Protein AF-A0A849MPI6-F1 (afdb_monomer_lite)

Foldseek 3Di:
DPVVVVVVVVVVVVVVVVVPPDDPPPPPPVPPPPPPPDDDDDDDDPCVVVDPDWDKDKDQPDKDWDWDQDPVPRDIDIDIDRPDIDIDTD

Radius of gyration: 27.91 Å; chains: 1; bounding box: 43×60×66 Å

Sequence (90 aa):
MTNNKLFYKLAMFLMVLSLSVSSPVYSDETDKRSEKPLDGELLLPDDYNKAEEKKCVMVCDKWGEDCILNPRTGSRNCRRVCKSFAEECF

Structure (mmCIF, N/CA/C/O backbone):
data_AF-A0A849MPI6-F1
#
_entry.id   AF-A0A849MPI6-F1
#
loop_
_atom_site.group_PDB
_atom_site.id
_atom_site.type_symbol
_atom_site.label_atom_id
_atom_site.label_alt_id
_atom_site.label_comp_id
_atom_site.label_asym_id
_atom_site.label_entity_id
_atom_site.label_seq_id
_atom_site.pdbx_PDB_ins_code
_atom_site.Cartn_x
_atom_site.Cartn_y
_atom_site.Cartn_z
_atom_site.occupancy
_atom_site.B_iso_or_equiv
_atom_site.auth_seq_id
_atom_site.auth_comp_id
_atom_site.auth_asym_id
_atom_site.auth_atom_id
_atom_site.pdbx_PDB_model_num
ATOM 1 N N . MET A 1 1 ? 23.628 47.015 -33.617 1.00 51.94 1 MET A N 1
ATOM 2 C CA . MET A 1 1 ? 23.938 45.586 -33.876 1.00 51.94 1 MET A CA 1
ATOM 3 C C . MET A 1 1 ? 23.546 44.737 -32.653 1.00 51.94 1 MET A C 1
ATOM 5 O O . MET A 1 1 ? 24.379 44.074 -32.050 1.00 51.94 1 MET A O 1
ATOM 9 N N . THR A 1 2 ? 22.275 44.812 -32.234 1.00 55.59 2 THR A N 1
ATOM 10 C CA . THR A 1 2 ? 21.800 44.344 -30.907 1.00 55.59 2 THR A CA 1
ATOM 11 C C . THR A 1 2 ? 20.466 43.586 -30.951 1.00 55.59 2 THR A C 1
ATOM 13 O O . THR A 1 2 ? 20.198 42.806 -30.042 1.00 55.59 2 THR A O 1
ATOM 16 N N . ASN A 1 3 ? 19.679 43.716 -32.027 1.00 59.97 3 ASN A N 1
ATOM 17 C CA . ASN A 1 3 ? 18.365 43.066 -32.143 1.00 59.97 3 ASN A CA 1
ATOM 18 C C . ASN A 1 3 ? 18.446 41.541 -32.269 1.00 59.97 3 ASN A C 1
ATOM 20 O O . ASN A 1 3 ? 17.640 40.835 -31.672 1.00 59.97 3 ASN A O 1
ATOM 24 N N . ASN A 1 4 ? 19.469 41.016 -32.947 1.00 60.03 4 ASN A N 1
ATOM 25 C CA . ASN A 1 4 ? 19.582 39.572 -33.162 1.00 60.03 4 ASN A CA 1
ATOM 26 C C . ASN A 1 4 ? 19.866 38.823 -31.851 1.00 60.03 4 ASN A C 1
ATOM 28 O O . ASN A 1 4 ? 19.318 37.754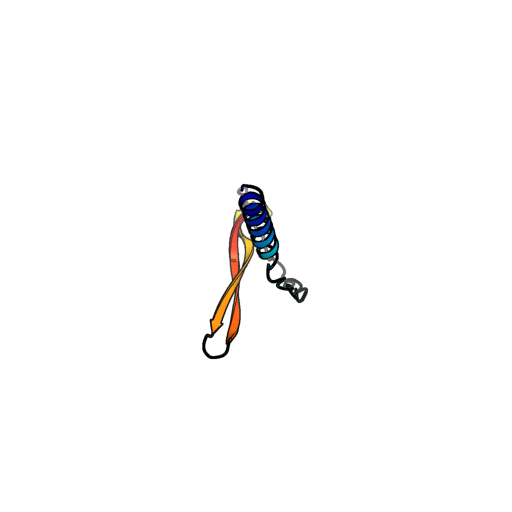 -31.624 1.00 60.03 4 ASN A O 1
ATOM 32 N N . LYS A 1 5 ? 20.665 39.403 -30.941 1.00 63.19 5 LYS A N 1
ATOM 33 C CA . LYS A 1 5 ? 20.994 38.769 -29.650 1.00 63.19 5 LYS A CA 1
ATOM 34 C C . LYS A 1 5 ? 19.778 38.658 -28.727 1.00 63.19 5 LYS A C 1
ATOM 36 O O . LYS A 1 5 ? 19.674 37.682 -27.991 1.00 63.19 5 LYS A O 1
ATOM 41 N N . LEU A 1 6 ? 18.874 39.640 -28.769 1.00 66.31 6 LEU A N 1
ATOM 42 C CA . LEU A 1 6 ? 17.624 39.603 -28.010 1.00 66.31 6 LEU A CA 1
ATOM 43 C C . LEU A 1 6 ? 16.655 38.576 -28.609 1.00 66.31 6 LEU A C 1
ATOM 45 O O . LEU A 1 6 ? 16.064 37.793 -27.870 1.00 66.31 6 LEU A O 1
ATOM 49 N N . PHE A 1 7 ? 16.588 38.510 -29.942 1.00 71.81 7 PHE A N 1
ATOM 50 C CA . PHE A 1 7 ? 15.779 37.530 -30.666 1.00 71.81 7 PHE A CA 1
ATOM 51 C C . PHE A 1 7 ? 16.199 36.086 -30.363 1.00 71.81 7 PHE A C 1
ATOM 53 O O . PHE A 1 7 ? 15.351 35.256 -30.051 1.00 71.81 7 PHE A O 1
ATOM 60 N N . TYR A 1 8 ? 17.505 35.790 -30.367 1.00 73.06 8 TYR A N 1
ATOM 61 C CA . TYR A 1 8 ? 18.004 34.445 -30.056 1.00 73.06 8 TYR A CA 1
ATOM 62 C C . TYR A 1 8 ? 17.752 34.033 -28.603 1.00 73.06 8 TYR A C 1
ATOM 64 O O . TYR A 1 8 ? 17.446 32.871 -28.348 1.00 73.06 8 TYR A O 1
ATOM 72 N N . LYS A 1 9 ? 17.832 34.971 -27.650 1.00 76.50 9 LYS A N 1
ATOM 73 C CA . LYS A 1 9 ? 17.510 34.692 -26.241 1.00 76.50 9 LYS A CA 1
ATOM 74 C C . LYS A 1 9 ? 16.024 34.398 -26.041 1.00 76.50 9 LYS A C 1
ATOM 76 O O . LYS A 1 9 ? 15.693 33.461 -25.321 1.00 76.50 9 LYS A O 1
ATOM 81 N N . LEU A 1 10 ? 15.148 35.154 -26.706 1.00 77.06 10 LEU A N 1
ATOM 82 C CA . LEU A 1 10 ? 13.703 34.928 -26.650 1.00 77.06 10 LEU A CA 1
ATOM 83 C C . LEU A 1 10 ? 13.323 33.590 -27.306 1.00 77.06 10 LEU A C 1
ATOM 85 O O . LEU A 1 10 ? 12.553 32.822 -26.739 1.00 77.06 10 LEU A O 1
ATOM 89 N N . ALA A 1 11 ? 13.922 33.281 -28.461 1.00 78.00 11 ALA A N 1
ATOM 90 C CA . ALA A 1 11 ? 13.700 32.026 -29.175 1.00 78.00 11 ALA A CA 1
ATOM 91 C C . ALA A 1 11 ? 14.186 30.805 -28.376 1.00 78.00 11 ALA A C 1
ATOM 93 O O . ALA A 1 11 ? 13.475 29.805 -28.307 1.00 78.00 11 ALA A O 1
ATOM 94 N N . MET A 1 12 ? 15.350 30.889 -27.719 1.00 74.06 12 MET A N 1
ATOM 95 C CA . MET A 1 12 ? 15.819 29.826 -26.820 1.00 74.06 12 MET A CA 1
ATOM 96 C C . MET A 1 12 ? 14.872 29.621 -25.636 1.00 74.06 12 MET A C 1
ATOM 98 O O . MET A 1 12 ? 14.557 28.484 -25.302 1.00 74.06 12 MET A O 1
ATOM 102 N N . PHE A 1 13 ? 14.408 30.706 -25.010 1.00 75.38 13 PHE A N 1
ATOM 103 C CA . PHE A 1 13 ? 13.514 30.615 -23.856 1.00 75.38 13 PHE A CA 1
ATOM 104 C C . PHE A 1 13 ? 12.173 29.964 -24.231 1.00 75.38 13 PHE A C 1
ATOM 106 O O . PHE A 1 13 ? 11.680 29.101 -23.508 1.00 75.38 13 PHE A O 1
ATOM 113 N N . LEU A 1 14 ? 11.633 30.297 -25.408 1.00 72.81 14 LEU A N 1
ATOM 114 C CA . LEU A 1 14 ? 10.420 29.677 -25.951 1.00 72.81 14 LEU A CA 1
ATOM 115 C C . LEU A 1 14 ? 10.611 28.193 -26.306 1.00 72.81 14 LEU A C 1
ATOM 117 O O . LEU A 1 14 ? 9.690 27.409 -26.104 1.00 72.81 14 LEU A O 1
ATOM 121 N N . MET A 1 15 ? 11.797 27.790 -26.776 1.00 71.88 15 MET A N 1
ATOM 122 C CA . MET A 1 15 ? 12.079 26.390 -27.120 1.00 71.88 15 MET A CA 1
ATOM 123 C C . MET A 1 15 ? 12.242 25.487 -25.881 1.00 71.88 15 MET A C 1
ATOM 125 O O . MET A 1 15 ? 11.929 24.303 -25.935 1.00 71.88 15 MET A O 1
ATOM 129 N N . VAL A 1 16 ? 12.702 26.029 -24.748 1.00 71.06 16 VAL A N 1
ATOM 130 C CA . VAL A 1 16 ? 12.793 25.282 -23.476 1.00 71.06 16 VAL A CA 1
ATOM 131 C C . VAL A 1 16 ? 11.412 25.120 -22.828 1.00 71.06 16 VAL A C 1
ATOM 133 O O . VAL A 1 16 ? 11.126 24.078 -22.240 1.00 71.06 16 VAL A O 1
ATOM 136 N N . LEU A 1 17 ? 10.526 26.109 -22.988 1.00 64.75 17 LEU A N 1
ATOM 137 C CA . LEU A 1 17 ? 9.138 26.057 -22.513 1.00 64.75 17 LEU A CA 1
ATOM 138 C C . LEU A 1 17 ? 8.276 25.017 -23.244 1.00 64.75 17 LEU A C 1
ATOM 140 O O . LEU A 1 17 ? 7.328 24.507 -22.656 1.00 64.75 17 LEU A O 1
ATOM 144 N N . SER A 1 18 ? 8.590 24.671 -24.495 1.00 61.47 18 SER A N 1
ATOM 145 C CA . SER A 1 18 ? 7.859 23.632 -25.234 1.00 61.47 18 SER A CA 1
ATOM 146 C C . SER A 1 18 ? 8.296 22.202 -24.894 1.00 61.47 18 SER A C 1
ATOM 148 O O . SER A 1 18 ? 7.561 21.262 -25.188 1.00 61.47 18 SER A O 1
ATOM 150 N N . LEU A 1 19 ? 9.452 22.012 -24.248 1.00 61.12 19 LEU A N 1
ATOM 151 C CA . LEU A 1 19 ? 9.978 20.690 -23.873 1.00 61.12 19 LEU A CA 1
ATOM 152 C C . LEU A 1 19 ? 9.452 20.170 -22.520 1.00 61.12 19 LEU A C 1
ATOM 154 O O . LEU A 1 19 ? 9.681 19.010 -22.190 1.00 61.12 19 LEU A O 1
ATOM 158 N N . SER A 1 20 ? 8.735 20.983 -21.737 1.00 58.00 20 SER A N 1
ATOM 159 C CA . SER A 1 20 ? 8.273 20.615 -20.388 1.00 58.00 20 SER A CA 1
ATOM 160 C C . SER A 1 20 ? 6.918 19.896 -20.333 1.00 58.00 20 SER A C 1
ATOM 162 O O . SER A 1 20 ? 6.492 19.503 -19.249 1.00 58.00 20 SER A O 1
ATOM 164 N N . VAL A 1 21 ? 6.249 19.661 -21.470 1.00 63.12 21 VAL A N 1
ATOM 165 C CA . VAL A 1 21 ? 4.940 18.981 -21.517 1.00 63.12 21 VAL A CA 1
ATOM 166 C C . VAL A 1 21 ? 5.058 17.636 -22.233 1.00 63.12 21 VAL A C 1
ATOM 168 O O . VAL A 1 21 ? 4.557 17.437 -23.333 1.00 63.12 21 VAL A O 1
ATOM 171 N N . SER A 1 22 ? 5.754 16.687 -21.615 1.00 61.75 22 SER A N 1
ATOM 172 C CA . SER A 1 22 ? 5.635 15.270 -21.983 1.00 61.75 22 SER A CA 1
ATOM 173 C C . SER A 1 22 ? 5.740 14.389 -20.742 1.00 61.75 22 SER A C 1
ATOM 175 O O . SER A 1 22 ? 6.641 13.573 -20.583 1.00 61.75 22 SER A O 1
ATOM 177 N N . SER A 1 23 ? 4.790 14.560 -19.823 1.00 61.03 23 SER A N 1
ATOM 178 C CA . SER A 1 23 ? 4.502 13.504 -18.856 1.00 61.03 23 SER A CA 1
ATOM 179 C C . SER A 1 23 ? 3.874 12.330 -19.618 1.00 61.03 23 SER A C 1
ATOM 181 O O . SER A 1 23 ? 2.904 12.559 -20.347 1.00 61.03 23 SER A O 1
ATOM 183 N N . PRO A 1 24 ? 4.368 11.086 -19.486 1.00 58.91 24 PRO A N 1
ATOM 184 C CA . PRO A 1 24 ? 3.597 9.940 -19.937 1.00 58.91 24 PRO A CA 1
ATOM 185 C C . PRO A 1 24 ? 2.295 9.922 -19.132 1.00 58.91 24 PRO A C 1
ATOM 187 O O . PRO A 1 24 ? 2.310 9.758 -17.912 1.00 58.91 24 PRO A O 1
ATOM 190 N N . VAL A 1 25 ? 1.167 10.127 -19.813 1.00 50.03 25 VAL A N 1
ATOM 191 C CA . VAL A 1 25 ? -0.156 9.807 -19.275 1.00 50.03 25 VAL A CA 1
ATOM 192 C C . VAL A 1 25 ? -0.198 8.285 -19.182 1.00 50.03 25 VAL A C 1
ATOM 194 O O . VAL A 1 25 ? -0.561 7.599 -20.132 1.00 50.03 25 VAL A O 1
ATOM 197 N N . TYR A 1 26 ? 0.284 7.746 -18.064 1.00 49.22 26 TYR A N 1
ATOM 198 C CA . TYR A 1 26 ? 0.043 6.360 -17.694 1.00 49.22 26 TYR A CA 1
ATOM 199 C C . TYR A 1 26 ? -1.451 6.278 -17.391 1.00 49.22 26 TYR A C 1
ATOM 201 O O . TYR A 1 26 ? -1.896 6.776 -16.355 1.00 49.22 26 TYR A O 1
ATOM 209 N N . SER A 1 27 ? -2.242 5.752 -18.331 1.00 45.59 27 SER A N 1
ATOM 210 C CA . SER A 1 27 ? -3.617 5.392 -18.021 1.00 45.59 27 SER A CA 1
ATOM 211 C C . SER A 1 27 ? -3.536 4.282 -16.985 1.00 45.59 27 SER A C 1
ATOM 213 O O . SER A 1 27 ? -3.149 3.153 -17.291 1.00 45.59 27 SER A O 1
ATOM 215 N N . ASP A 1 28 ? -3.843 4.631 -15.740 1.00 42.81 28 ASP A N 1
ATOM 216 C CA . ASP A 1 28 ? -4.273 3.658 -14.757 1.00 42.81 28 ASP A CA 1
ATOM 217 C C . ASP A 1 28 ? -5.560 3.056 -15.329 1.00 42.81 28 ASP A C 1
ATOM 219 O O . ASP A 1 28 ? -6.650 3.606 -15.185 1.00 42.81 28 ASP A O 1
ATOM 223 N N . GLU A 1 29 ? -5.417 1.973 -16.093 1.00 48.56 29 GLU A N 1
ATOM 224 C CA . GLU A 1 29 ? -6.488 1.009 -16.307 1.00 48.56 29 GLU A CA 1
ATOM 225 C C . GLU A 1 29 ? -6.735 0.405 -14.924 1.00 48.56 29 GLU A C 1
ATOM 227 O O . GLU A 1 29 ? -6.261 -0.684 -14.595 1.00 48.56 29 GLU A O 1
ATOM 232 N N . THR A 1 30 ? -7.392 1.186 -14.062 1.00 48.03 30 THR A N 1
ATOM 233 C CA . THR A 1 30 ? -7.922 0.733 -12.794 1.00 48.03 30 THR A CA 1
ATOM 234 C C . THR A 1 30 ? -8.979 -0.290 -13.178 1.00 48.03 30 THR A C 1
ATOM 236 O O . THR A 1 30 ? -10.148 0.047 -13.387 1.00 48.03 30 THR A O 1
ATOM 239 N N . ASP A 1 31 ? -8.560 -1.545 -13.338 1.00 47.66 31 ASP A N 1
ATOM 240 C CA . ASP A 1 31 ? -9.458 -2.682 -13.330 1.00 47.66 31 ASP A CA 1
ATOM 241 C C . ASP A 1 31 ? -10.117 -2.640 -11.952 1.00 4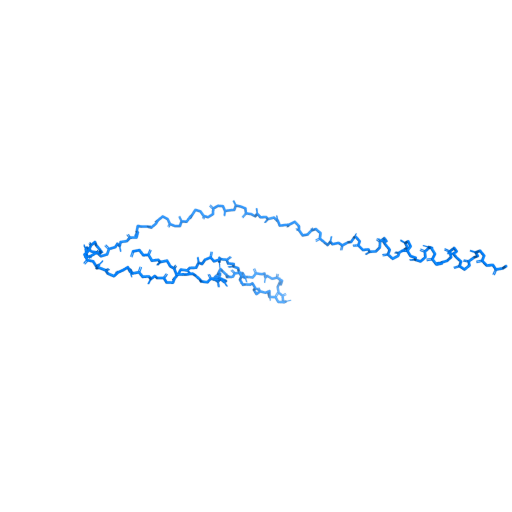7.66 31 ASP A C 1
ATOM 243 O O . ASP A 1 31 ? -9.590 -3.122 -10.948 1.00 47.66 31 ASP A O 1
ATOM 247 N N . LYS A 1 32 ? -11.253 -1.940 -11.885 1.00 47.09 32 LYS A N 1
ATOM 248 C CA . LYS A 1 32 ? -12.182 -1.941 -10.765 1.00 47.09 32 LYS A CA 1
ATOM 249 C C . LYS A 1 32 ? -12.814 -3.329 -10.696 1.00 47.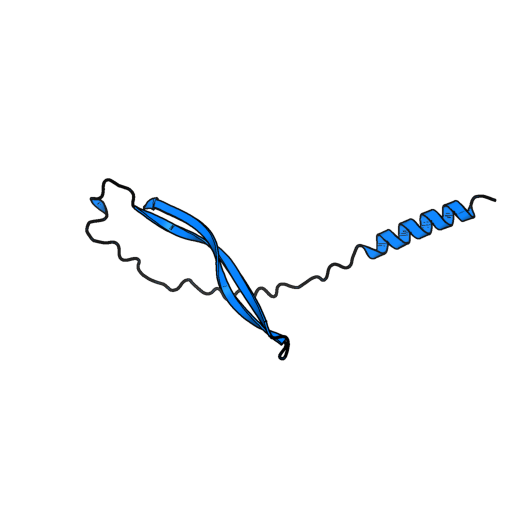09 32 LYS A C 1
ATOM 251 O O . LYS A 1 32 ? -14.037 -3.465 -10.721 1.00 47.09 32 LYS A O 1
ATOM 256 N N . ARG A 1 33 ? -12.006 -4.376 -10.537 1.00 53.22 33 ARG A N 1
ATOM 257 C CA . ARG A 1 33 ? -12.450 -5.546 -9.805 1.00 53.22 33 ARG A CA 1
ATOM 258 C C . ARG A 1 33 ? -12.668 -5.072 -8.387 1.00 53.22 33 ARG A C 1
ATOM 260 O O . ARG A 1 33 ? -11.760 -4.975 -7.571 1.00 53.22 33 ARG A O 1
ATOM 267 N N . SER A 1 34 ? -13.918 -4.702 -8.140 1.00 53.41 34 SER A N 1
ATOM 268 C CA . SER A 1 34 ? -14.517 -4.683 -6.822 1.00 53.41 34 SER A CA 1
ATOM 269 C C . SER A 1 34 ? -14.374 -6.098 -6.260 1.00 53.41 34 SER A C 1
ATOM 271 O O . SER A 1 34 ? -15.277 -6.923 -6.363 1.00 53.41 34 SER A O 1
ATOM 273 N N . GLU A 1 35 ? -13.189 -6.423 -5.745 1.00 57.62 35 GLU A N 1
ATOM 274 C CA . GLU A 1 35 ? -13.007 -7.579 -4.887 1.00 57.62 35 GLU A CA 1
ATOM 275 C C . GLU A 1 35 ? -13.718 -7.223 -3.592 1.00 57.62 35 GLU A C 1
ATOM 277 O O . GLU A 1 35 ? -13.190 -6.541 -2.711 1.00 57.62 35 GLU A O 1
ATOM 282 N N . LYS A 1 36 ? -15.000 -7.592 -3.562 1.00 65.12 36 LYS A N 1
ATOM 283 C CA . LYS A 1 36 ? -15.837 -7.572 -2.374 1.00 65.12 36 LYS A CA 1
ATOM 284 C C . LYS A 1 36 ? -15.003 -8.196 -1.243 1.00 65.12 36 LYS A C 1
ATOM 286 O O . LYS A 1 36 ? -14.450 -9.278 -1.466 1.00 65.12 36 LYS A O 1
ATOM 291 N N . PRO A 1 37 ? -14.845 -7.527 -0.085 1.00 63.44 37 PRO A N 1
ATOM 292 C CA . PRO A 1 37 ? -14.150 -8.121 1.049 1.00 63.44 37 PRO A CA 1
ATOM 293 C C . PRO A 1 37 ? -14.717 -9.519 1.289 1.00 63.44 37 PRO A C 1
ATOM 295 O O . PRO A 1 37 ? -15.926 -9.710 1.164 1.00 63.44 37 PRO A O 1
ATOM 298 N N . LEU A 1 38 ? -13.854 -10.499 1.562 1.00 68.06 38 LEU A N 1
ATOM 299 C CA . LEU A 1 38 ? -14.308 -11.836 1.935 1.00 68.06 38 LEU A CA 1
ATOM 300 C C . LEU A 1 38 ? -15.257 -11.680 3.132 1.00 68.06 38 LEU A C 1
ATOM 302 O O . LEU A 1 38 ? -14.835 -11.209 4.186 1.00 68.06 38 LEU A O 1
ATOM 306 N N . ASP A 1 39 ? -16.535 -12.009 2.925 1.00 67.56 39 ASP A N 1
ATOM 307 C CA . ASP A 1 39 ? -17.574 -11.939 3.950 1.00 67.56 39 ASP A CA 1
ATOM 308 C C . ASP A 1 39 ? -17.194 -12.955 5.049 1.00 67.56 39 ASP A C 1
ATOM 310 O O . ASP A 1 39 ? -17.254 -14.167 4.842 1.00 67.56 39 ASP A O 1
ATOM 314 N N . GLY A 1 40 ? -16.713 -12.460 6.192 1.00 68.88 40 GLY A N 1
ATOM 315 C CA . GLY A 1 40 ? -16.300 -13.260 7.343 1.00 68.88 40 GLY A CA 1
ATOM 316 C C . GLY A 1 40 ? -16.866 -12.667 8.627 1.00 68.88 40 GLY A C 1
ATOM 317 O O . GLY A 1 40 ? -16.824 -11.454 8.824 1.00 68.88 40 GLY A O 1
ATOM 318 N N . GLU A 1 41 ? -17.416 -13.516 9.492 1.00 73.50 41 GLU A N 1
ATOM 319 C CA . GLU A 1 41 ? -17.951 -13.097 10.786 1.00 73.50 41 GLU A CA 1
ATOM 320 C C . GLU A 1 41 ? -16.818 -13.027 11.814 1.00 73.50 41 GLU A C 1
ATOM 322 O O . GLU A 1 41 ? -16.120 -14.012 12.068 1.00 73.50 41 GLU A O 1
ATOM 327 N N . LEU A 1 42 ? -16.602 -11.839 12.381 1.00 68.62 42 LEU A N 1
ATOM 328 C CA . LEU A 1 42 ? -15.640 -11.641 13.459 1.00 68.62 42 LEU A CA 1
ATOM 329 C C . LEU A 1 42 ? -16.228 -12.220 14.753 1.00 68.62 42 LEU A C 1
ATOM 331 O O . LEU A 1 42 ? -17.056 -11.584 15.402 1.00 68.62 42 LEU A O 1
ATOM 335 N N . LEU A 1 43 ? -15.800 -13.427 15.127 1.00 72.88 43 LEU A N 1
ATOM 336 C CA . LEU A 1 43 ? -16.192 -14.053 16.390 1.00 72.88 43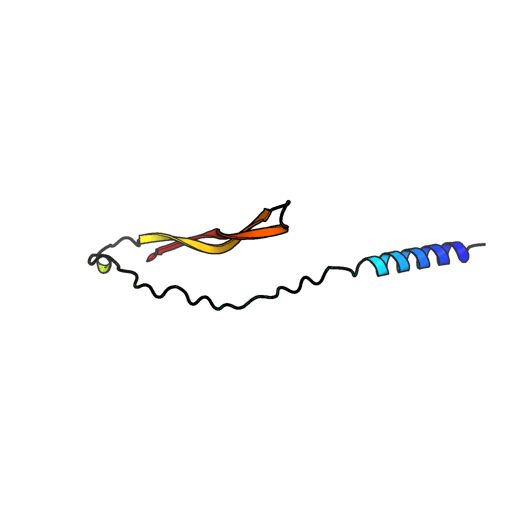 LEU A CA 1
ATOM 337 C C . LEU A 1 43 ? -15.439 -13.401 17.557 1.00 72.88 43 LEU A C 1
ATOM 339 O O . LEU A 1 43 ? -14.237 -13.611 17.734 1.00 72.88 43 LEU A O 1
ATOM 343 N N . LEU A 1 44 ? -16.152 -12.610 18.356 1.00 69.00 44 LEU A N 1
ATOM 344 C CA . LEU A 1 44 ? -15.652 -12.064 19.616 1.00 69.00 44 LEU A CA 1
ATOM 345 C C . LEU A 1 44 ? -15.859 -13.096 20.745 1.00 69.00 44 LEU A C 1
ATOM 347 O O . LEU A 1 44 ? -16.905 -13.742 20.777 1.00 69.00 44 LEU A O 1
ATOM 351 N N . PRO A 1 45 ? -14.904 -13.269 21.680 1.00 74.75 45 PRO A N 1
ATOM 352 C CA . PRO A 1 45 ? -15.090 -14.126 22.854 1.00 74.75 45 PRO A CA 1
ATOM 353 C C . PRO A 1 45 ? -16.277 -13.684 23.728 1.00 74.75 45 PRO A C 1
ATOM 355 O O . PRO A 1 45 ? -16.499 -12.486 23.892 1.00 74.75 45 PRO A O 1
ATOM 358 N N . ASP A 1 46 ? -16.977 -14.630 24.364 1.00 72.00 46 ASP A N 1
ATOM 359 C CA . ASP A 1 46 ? -18.194 -14.382 25.169 1.00 72.00 46 ASP A CA 1
ATOM 360 C C . ASP A 1 46 ? -18.009 -13.353 26.308 1.00 72.00 46 ASP A C 1
ATOM 362 O O . ASP A 1 46 ? -18.950 -12.673 26.725 1.00 72.00 46 ASP A O 1
ATOM 366 N N . ASP A 1 47 ? -16.776 -13.190 26.790 1.00 64.81 47 ASP A N 1
ATOM 367 C CA . ASP A 1 47 ? -16.423 -12.302 27.904 1.00 64.81 47 ASP A CA 1
ATOM 368 C C . ASP A 1 47 ? -16.132 -10.856 27.472 1.00 64.81 47 ASP A C 1
ATOM 370 O O . ASP A 1 47 ? -15.777 -10.011 28.298 1.00 64.81 47 ASP A O 1
ATOM 374 N N . TYR A 1 48 ? -16.269 -10.551 26.181 1.00 60.59 48 TYR A N 1
ATOM 375 C CA . TYR A 1 48 ? -15.906 -9.266 25.590 1.00 60.59 48 TYR A CA 1
ATOM 376 C C . TYR A 1 48 ? -16.585 -8.062 26.270 1.00 60.59 48 TYR A C 1
ATOM 378 O O . TYR A 1 48 ? -15.933 -7.064 26.554 1.00 60.59 48 TYR A O 1
ATOM 386 N N . ASN A 1 49 ? -17.864 -8.187 26.637 1.00 59.75 49 ASN A N 1
ATOM 387 C CA . ASN A 1 49 ? -18.630 -7.108 27.278 1.00 59.75 49 ASN A CA 1
ATOM 388 C C . ASN A 1 49 ? -18.297 -6.886 28.769 1.00 59.75 49 ASN A C 1
ATOM 390 O O . ASN A 1 49 ? -18.872 -5.993 29.390 1.00 59.75 49 ASN A O 1
ATOM 394 N N . LYS A 1 50 ? -17.430 -7.712 29.370 1.00 62.69 50 LYS A N 1
ATOM 395 C CA . LYS A 1 50 ? -17.061 -7.640 30.798 1.00 62.69 50 LYS A CA 1
ATOM 396 C C . LYS A 1 50 ? -15.644 -7.116 31.037 1.00 62.69 50 LYS A C 1
ATOM 398 O O . LYS A 1 50 ? -15.245 -6.979 32.189 1.00 62.69 50 LYS A O 1
ATOM 403 N N . ALA A 1 51 ? -14.875 -6.858 29.981 1.00 60.41 51 ALA A N 1
ATOM 404 C CA . ALA A 1 51 ? -13.539 -6.294 30.107 1.00 60.41 51 ALA A CA 1
ATOM 405 C C . ALA A 1 51 ? -13.641 -4.776 30.329 1.00 60.41 51 ALA A C 1
ATOM 407 O O . ALA A 1 51 ? -14.099 -4.047 29.456 1.00 60.41 51 ALA A O 1
ATOM 408 N N . GLU A 1 52 ? -13.213 -4.293 31.497 1.00 65.69 52 GLU A N 1
ATOM 409 C CA . GLU A 1 52 ? -13.117 -2.851 31.797 1.00 65.69 52 GLU A CA 1
ATOM 410 C C . GLU A 1 52 ? -12.016 -2.149 30.971 1.00 65.69 52 GLU A C 1
ATOM 412 O O . GLU A 1 52 ? -11.973 -0.921 30.891 1.00 65.69 52 GLU A O 1
ATOM 417 N N . GLU A 1 53 ? -11.150 -2.923 30.310 1.00 66.50 53 GLU A N 1
ATOM 418 C CA . GLU A 1 53 ? -10.067 -2.441 29.456 1.00 66.50 53 GLU A CA 1
ATOM 419 C C . GLU A 1 53 ? -10.421 -2.614 27.974 1.00 66.50 53 GLU A C 1
ATOM 421 O O . GLU A 1 53 ? -10.652 -3.731 27.501 1.00 66.50 53 GLU A O 1
ATOM 426 N N . LYS A 1 54 ? -10.426 -1.497 27.233 1.00 71.44 54 LYS A N 1
ATOM 427 C CA . LYS A 1 54 ? -10.555 -1.496 25.769 1.00 71.44 54 LYS A CA 1
ATOM 428 C C . LYS A 1 54 ? -9.435 -2.332 25.164 1.00 71.44 54 LYS A C 1
ATOM 430 O O . LYS A 1 54 ? -8.263 -2.112 25.480 1.00 71.44 54 LYS A O 1
ATOM 435 N N . LYS A 1 55 ? -9.778 -3.267 24.280 1.00 79.25 55 LYS A N 1
ATOM 436 C CA . LYS A 1 55 ? -8.786 -4.113 23.612 1.00 79.25 55 LYS A CA 1
ATOM 437 C C . LYS A 1 55 ? -8.419 -3.470 22.291 1.00 79.25 55 LYS A C 1
ATOM 439 O O . LYS A 1 55 ? -9.252 -3.341 21.401 1.00 79.25 55 LYS A O 1
ATOM 444 N N . CYS A 1 56 ? -7.161 -3.076 22.177 1.00 87.12 56 CYS A N 1
ATOM 445 C CA . CYS A 1 56 ? -6.630 -2.476 20.969 1.00 87.12 56 CYS A CA 1
ATOM 446 C C . CYS A 1 56 ? -5.883 -3.514 20.131 1.00 87.12 56 CYS A C 1
ATOM 448 O O . CYS A 1 56 ? -5.132 -4.339 20.658 1.00 87.12 56 CYS A O 1
ATOM 450 N N . VAL A 1 57 ? -6.105 -3.492 18.820 1.00 90.94 57 VAL A N 1
ATOM 451 C CA . VAL A 1 57 ? -5.419 -4.347 17.851 1.00 90.94 57 VAL A CA 1
ATOM 452 C C . VAL A 1 57 ? -4.788 -3.494 16.761 1.00 90.94 57 VAL A C 1
ATOM 454 O O . VAL A 1 57 ? -5.341 -2.489 16.321 1.00 90.94 57 VAL A O 1
ATOM 457 N N . MET A 1 58 ? -3.607 -3.911 16.310 1.00 93.81 58 MET A N 1
ATOM 458 C CA . MET A 1 58 ? -2.953 -3.308 15.155 1.00 93.81 58 MET A CA 1
ATOM 459 C C . MET A 1 58 ? -3.650 -3.776 13.877 1.00 93.81 58 MET A C 1
ATOM 461 O O . MET A 1 58 ? -3.648 -4.968 13.561 1.00 93.81 58 MET A O 1
ATOM 465 N N . VAL A 1 59 ? -4.203 -2.834 13.126 1.00 94.25 59 VAL A N 1
ATOM 466 C CA . VAL A 1 59 ? -4.855 -3.055 11.835 1.00 94.25 59 VAL A CA 1
ATOM 467 C C . VAL A 1 59 ? -4.051 -2.412 10.710 1.00 94.25 59 VAL A C 1
ATOM 469 O O . VAL A 1 59 ? -3.206 -1.541 10.927 1.00 94.25 59 VAL A O 1
ATOM 472 N N . CYS A 1 60 ? -4.305 -2.850 9.478 1.00 95.25 60 CYS A N 1
ATOM 473 C CA . CYS A 1 60 ? -3.743 -2.183 8.314 1.00 95.25 60 CYS A CA 1
ATOM 474 C C . CYS A 1 60 ? -4.594 -0.970 7.933 1.00 95.25 60 CYS A C 1
ATOM 476 O O . CYS A 1 60 ? -5.713 -1.135 7.454 1.00 95.25 60 CYS A O 1
ATOM 478 N N . ASP A 1 61 ? -4.032 0.221 8.097 1.00 95.62 61 ASP A N 1
ATOM 479 C CA . ASP A 1 61 ? -4.673 1.499 7.777 1.00 95.62 61 ASP A CA 1
ATOM 480 C C . ASP A 1 61 ? -4.612 1.796 6.273 1.00 95.62 61 ASP A C 1
ATOM 482 O O . ASP A 1 61 ? -5.609 2.149 5.641 1.00 95.62 61 ASP A O 1
ATOM 486 N N . LYS A 1 62 ? -3.454 1.549 5.651 1.00 95.62 62 LYS A N 1
ATOM 487 C CA . LYS A 1 62 ? -3.273 1.739 4.209 1.00 95.62 62 LYS A CA 1
ATOM 488 C C . LYS A 1 62 ? -2.736 0.493 3.540 1.00 95.62 62 LYS A C 1
ATOM 490 O O . LYS A 1 62 ? -1.592 0.088 3.750 1.00 95.62 62 LYS A O 1
ATOM 495 N N . TRP A 1 63 ? -3.538 -0.055 2.637 1.00 95.31 63 TRP A N 1
ATOM 496 C CA . TRP A 1 63 ? -3.114 -1.112 1.729 1.00 95.31 63 TRP A CA 1
ATOM 497 C C . TRP A 1 63 ? -2.332 -0.550 0.543 1.00 95.31 63 TRP A C 1
ATOM 499 O O . TRP A 1 63 ? -2.591 0.550 0.055 1.00 95.31 63 TRP A O 1
ATOM 509 N N . GLY A 1 64 ? -1.381 -1.334 0.056 1.00 95.19 64 GLY A N 1
ATOM 510 C CA . GLY A 1 64 ? -0.717 -1.089 -1.212 1.00 95.19 64 GLY A CA 1
ATOM 511 C C . GLY A 1 64 ? -0.148 -2.377 -1.777 1.00 95.19 64 GLY A C 1
ATOM 512 O O . GLY A 1 64 ? -0.450 -3.476 -1.310 1.00 95.19 64 GLY A O 1
ATOM 513 N N . GLU A 1 65 ? 0.717 -2.229 -2.769 1.00 96.38 65 GLU A N 1
ATOM 514 C CA . GLU A 1 65 ? 1.340 -3.358 -3.445 1.00 96.38 65 GLU A CA 1
ATOM 515 C C . GLU A 1 65 ? 2.857 -3.235 -3.416 1.00 96.38 65 GLU A C 1
ATOM 517 O O . GLU A 1 65 ? 3.428 -2.142 -3.299 1.00 96.38 65 GLU A O 1
ATOM 522 N N . ASP A 1 66 ? 3.511 -4.381 -3.472 1.00 95.94 66 ASP A N 1
ATOM 523 C CA . ASP A 1 66 ? 4.925 -4.492 -3.774 1.00 95.94 66 ASP A CA 1
ATOM 524 C C . ASP A 1 66 ? 5.080 -5.402 -4.989 1.00 95.94 66 ASP A C 1
ATOM 526 O O . ASP A 1 66 ? 4.571 -6.524 -4.997 1.00 95.94 66 ASP A O 1
ATOM 530 N N . CYS A 1 67 ? 5.707 -4.887 -6.042 1.00 95.00 67 CYS A N 1
ATOM 531 C CA . CYS A 1 67 ? 5.727 -5.531 -7.346 1.00 95.00 67 CYS A CA 1
ATOM 532 C C . CYS A 1 67 ? 7.153 -5.833 -7.774 1.00 95.00 67 CYS A C 1
ATOM 534 O O . CYS A 1 67 ? 7.985 -4.935 -7.884 1.00 95.00 67 CYS A O 1
ATOM 536 N N . ILE A 1 68 ? 7.402 -7.093 -8.109 1.00 95.31 68 ILE A N 1
ATOM 537 C CA . ILE A 1 68 ? 8.675 -7.547 -8.654 1.00 95.31 68 ILE A CA 1
ATOM 538 C C . ILE A 1 68 ? 8.507 -7.710 -10.162 1.00 95.31 68 ILE A C 1
ATOM 540 O O . ILE A 1 68 ? 7.636 -8.448 -10.635 1.00 95.31 68 ILE A O 1
ATOM 544 N N . LEU A 1 69 ? 9.344 -7.007 -10.924 1.00 96.25 69 LEU A N 1
ATOM 545 C CA . LEU A 1 69 ? 9.436 -7.167 -12.369 1.00 96.25 69 LEU A CA 1
ATOM 546 C C . LEU A 1 69 ? 10.449 -8.270 -12.685 1.00 96.25 69 LEU A C 1
ATOM 548 O O . LEU A 1 69 ? 11.601 -8.195 -12.258 1.00 96.25 69 LEU A O 1
ATOM 552 N N . ASN A 1 70 ? 10.051 -9.277 -13.458 1.00 93.81 70 ASN A N 1
ATOM 553 C CA . ASN A 1 70 ? 11.000 -10.239 -14.004 1.00 93.81 70 ASN A CA 1
ATOM 554 C C . ASN A 1 70 ? 11.697 -9.613 -15.227 1.00 93.81 70 ASN A C 1
ATOM 556 O O . ASN A 1 70 ? 11.037 -9.407 -16.247 1.00 93.81 70 ASN A O 1
ATOM 560 N N . PRO A 1 71 ? 13.014 -9.342 -15.183 1.00 92.69 71 PRO A N 1
ATOM 561 C CA . PRO A 1 71 ? 13.708 -8.673 -16.282 1.00 92.69 71 PRO A CA 1
ATOM 562 C C . PRO A 1 71 ? 13.830 -9.546 -17.541 1.00 92.69 71 PRO A C 1
ATOM 564 O O . PRO A 1 71 ? 14.075 -9.020 -18.621 1.00 92.69 71 PRO A O 1
ATOM 567 N N . ARG A 1 72 ? 13.664 -10.873 -17.428 1.00 93.00 72 ARG A N 1
ATOM 568 C CA . ARG A 1 72 ? 13.781 -11.814 -18.553 1.00 93.00 72 ARG A CA 1
ATOM 569 C C . ARG A 1 72 ? 12.470 -11.982 -19.318 1.00 93.00 72 ARG A C 1
ATOM 571 O O . ARG A 1 72 ? 12.497 -12.103 -20.536 1.00 93.00 72 ARG A O 1
ATOM 578 N N . THR A 1 73 ? 11.341 -12.039 -18.615 1.00 93.31 73 THR A N 1
ATOM 579 C CA . THR A 1 73 ? 10.014 -12.254 -19.225 1.00 93.31 73 THR A CA 1
ATOM 580 C C . THR A 1 73 ? 9.179 -10.980 -19.308 1.00 93.31 73 THR A C 1
ATOM 582 O O . THR A 1 73 ? 8.140 -10.985 -19.959 1.00 93.31 73 THR A O 1
ATOM 585 N N . GLY A 1 74 ? 9.581 -9.908 -18.620 1.00 92.62 74 GLY A N 1
ATOM 586 C CA . GLY A 1 74 ? 8.782 -8.691 -18.466 1.00 92.62 74 GLY A CA 1
ATOM 587 C C . GLY A 1 74 ? 7.560 -8.864 -17.559 1.00 92.62 74 GLY A C 1
ATOM 588 O O . GLY A 1 74 ? 6.791 -7.923 -17.388 1.00 92.62 74 GLY A O 1
ATOM 589 N N . SER A 1 75 ? 7.355 -10.047 -16.968 1.00 93.81 75 SER A N 1
ATOM 590 C CA . SER A 1 75 ? 6.173 -10.309 -16.147 1.00 93.81 75 SER A CA 1
ATOM 591 C C . SER A 1 75 ? 6.273 -9.569 -14.817 1.00 93.81 75 SER A C 1
ATOM 593 O O . SER A 1 75 ? 7.262 -9.720 -14.092 1.00 93.81 75 SER A O 1
ATOM 595 N N . ARG A 1 76 ? 5.228 -8.812 -14.480 1.00 93.75 76 ARG A N 1
ATOM 596 C CA . ARG A 1 76 ? 5.074 -8.124 -13.198 1.00 93.75 76 ARG A CA 1
ATOM 597 C C . ARG A 1 76 ? 4.268 -9.005 -12.251 1.00 93.75 76 ARG A C 1
ATOM 599 O O . ARG A 1 76 ? 3.156 -9.398 -12.587 1.00 93.75 76 ARG A O 1
ATOM 606 N N . ASN A 1 77 ? 4.821 -9.299 -11.081 1.00 95.19 77 ASN A N 1
ATOM 607 C CA . ASN A 1 77 ? 4.104 -10.000 -10.021 1.00 95.19 77 ASN A CA 1
ATOM 608 C C . ASN A 1 77 ? 3.986 -9.077 -8.808 1.00 95.19 77 ASN A C 1
ATOM 610 O O . ASN A 1 77 ? 5.007 -8.627 -8.289 1.00 95.19 77 ASN A O 1
ATOM 614 N N . CYS A 1 78 ? 2.758 -8.768 -8.398 1.00 94.81 78 CYS A N 1
ATOM 615 C CA . CYS A 1 78 ? 2.465 -7.857 -7.300 1.00 94.81 78 CYS A CA 1
ATOM 616 C C . CYS A 1 78 ? 1.903 -8.628 -6.111 1.00 94.81 78 CYS A C 1
ATOM 618 O O . CYS A 1 78 ? 1.003 -9.454 -6.254 1.00 94.81 78 CYS A O 1
ATOM 620 N N . ARG A 1 79 ? 2.420 -8.334 -4.921 1.00 94.69 79 ARG A N 1
ATOM 621 C CA . ARG A 1 79 ? 1.884 -8.826 -3.658 1.00 94.69 79 ARG A CA 1
ATOM 622 C C . ARG A 1 79 ? 1.225 -7.674 -2.919 1.00 94.69 79 ARG A C 1
ATOM 624 O O . ARG A 1 79 ? 1.831 -6.618 -2.741 1.00 94.69 79 ARG A O 1
ATOM 631 N N . ARG A 1 80 ? 0.010 -7.905 -2.423 1.00 94.69 80 ARG A N 1
ATOM 632 C CA . ARG A 1 80 ? -0.653 -6.983 -1.501 1.00 94.69 80 ARG A CA 1
ATOM 633 C C . ARG A 1 80 ? 0.125 -6.919 -0.188 1.00 94.69 80 ARG A C 1
ATOM 635 O O . ARG A 1 80 ? 0.419 -7.951 0.418 1.00 94.69 80 ARG A O 1
ATOM 642 N N . VAL A 1 81 ? 0.448 -5.711 0.249 1.00 96.06 81 VAL A N 1
ATOM 643 C CA . VAL A 1 81 ? 1.188 -5.451 1.486 1.00 96.06 81 VAL A CA 1
ATOM 644 C C . VAL A 1 81 ? 0.554 -4.297 2.246 1.00 96.06 81 VAL A C 1
ATOM 646 O O . VAL A 1 81 ? -0.025 -3.382 1.657 1.00 96.06 81 VAL A O 1
ATOM 649 N N . CYS A 1 82 ? 0.679 -4.330 3.567 1.00 96.62 82 CYS A N 1
ATOM 650 C CA . CYS A 1 82 ? 0.298 -3.196 4.388 1.00 96.62 82 CYS A CA 1
ATOM 651 C C . CYS A 1 82 ? 1.384 -2.110 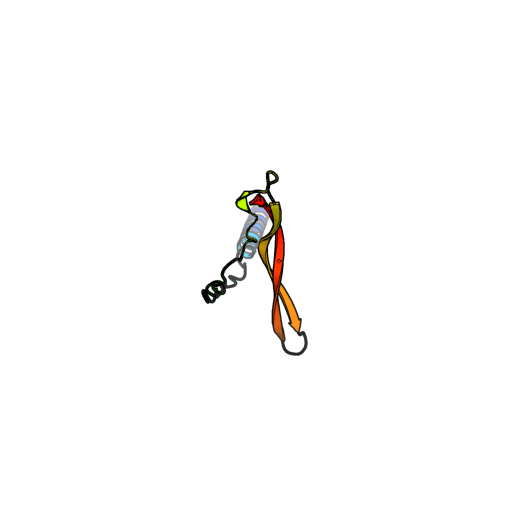4.327 1.00 96.62 82 CYS A C 1
ATOM 653 O O . CYS A 1 82 ? 2.567 -2.420 4.473 1.00 96.62 82 CYS A O 1
ATOM 655 N N . LYS A 1 83 ? 1.000 -0.856 4.069 1.00 96.62 83 LYS A N 1
ATOM 656 C CA . LYS A 1 83 ? 1.908 0.299 3.941 1.00 96.62 83 LYS A CA 1
ATOM 657 C C . LYS A 1 83 ? 1.882 1.213 5.168 1.00 96.62 83 LYS A C 1
ATOM 659 O O . LYS A 1 83 ? 2.894 1.849 5.444 1.00 96.62 83 LYS A O 1
ATOM 664 N N . SER A 1 84 ? 0.769 1.268 5.896 1.00 95.62 84 SER A N 1
ATOM 665 C CA . SER A 1 84 ? 0.676 1.901 7.217 1.00 95.62 84 SER A CA 1
ATOM 666 C C . SER A 1 84 ? -0.186 1.057 8.143 1.00 95.62 84 SER A C 1
ATOM 668 O O . SER A 1 84 ? -1.162 0.446 7.710 1.00 95.62 84 SER A O 1
ATOM 670 N N . PHE A 1 85 ? 0.188 1.039 9.418 1.00 95.94 85 PHE A N 1
ATOM 671 C CA . PHE A 1 85 ? -0.566 0.387 10.479 1.00 95.94 85 PHE A CA 1
ATOM 672 C C . PHE A 1 85 ? -1.231 1.453 11.347 1.00 95.94 85 PHE A C 1
ATOM 674 O O . PHE A 1 85 ? -0.634 2.505 11.585 1.00 95.94 85 PHE A O 1
ATOM 681 N N . ALA A 1 86 ? -2.435 1.162 11.821 1.00 94.12 86 ALA A N 1
ATOM 682 C CA . ALA A 1 86 ? -3.115 1.930 12.855 1.00 94.12 86 ALA A CA 1
ATOM 683 C C . ALA A 1 86 ? -3.552 0.999 13.982 1.00 94.12 86 ALA A C 1
ATOM 685 O O . ALA A 1 86 ? -3.553 -0.222 13.837 1.00 94.12 86 ALA A O 1
ATOM 686 N N . GLU A 1 87 ? -3.910 1.591 15.110 1.00 94.81 87 GLU A N 1
ATOM 687 C CA . GLU A 1 87 ? -4.437 0.883 16.264 1.00 94.81 87 GLU A CA 1
ATOM 688 C C . GLU A 1 87 ? -5.941 1.146 16.352 1.00 94.81 87 GLU A C 1
ATOM 690 O O . GLU A 1 87 ? -6.371 2.298 16.420 1.00 94.81 87 GLU A O 1
ATOM 695 N N . GLU A 1 88 ? -6.737 0.080 16.328 1.00 89.44 88 GLU A N 1
ATOM 696 C CA . GLU A 1 88 ? -8.180 0.147 16.542 1.00 89.44 88 GLU A CA 1
ATOM 697 C C . GLU A 1 88 ? -8.525 -0.512 17.872 1.00 89.44 88 GLU A C 1
ATOM 699 O O . GLU A 1 88 ? -8.166 -1.663 18.124 1.00 89.44 88 GLU A O 1
ATOM 704 N N . CYS A 1 89 ? -9.205 0.245 18.731 1.00 87.25 89 CYS A N 1
ATOM 705 C CA . CYS A 1 89 ? -9.628 -0.194 20.052 1.00 87.25 89 CYS A CA 1
ATOM 706 C C . CYS A 1 89 ? -11.126 -0.446 20.063 1.00 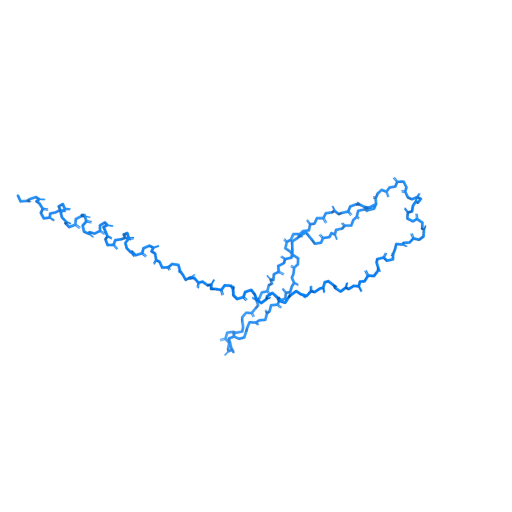87.25 89 CYS A C 1
ATOM 708 O O . CYS A 1 89 ? -11.903 0.424 19.659 1.00 87.25 89 CYS A O 1
ATOM 710 N N . PHE A 1 90 ? -11.508 -1.599 20.590 1.00 78.31 90 PHE A N 1
ATOM 711 C CA . PHE A 1 90 ? -12.891 -2.019 20.708 1.00 78.31 90 PHE A CA 1
ATOM 712 C C . PHE A 1 90 ? -13.239 -2.315 22.175 1.00 78.31 90 PHE A C 1
ATOM 714 O O . PHE A 1 90 ? -12.323 -2.644 22.972 1.00 78.31 90 PHE A O 1
#

pLDDT: mean 75.18, std 16.59, range [42.81, 96.62]

Secondary structure (DSSP, 8-state):
--HHHHHHHHHHHHHHHTTT-------------------------TTGGG-SS--EEEEEEEEEEEEEE-TTT--EEEEEEEEEEEEEE-